Protein AF-A0A844MBC6-F1 (afdb_monomer_lite)

pLDDT: mean 77.0, std 15.97, range [35.25, 92.38]

Structure (mmCIF, N/CA/C/O backbone):
data_AF-A0A844MBC6-F1
#
_entry.id   AF-A0A844MBC6-F1
#
loop_
_atom_site.group_PDB
_atom_site.id
_atom_site.type_symbol
_atom_site.label_atom_id
_atom_site.label_alt_id
_atom_site.label_comp_id
_atom_site.label_asym_id
_atom_site.label_entity_id
_atom_site.label_seq_id
_atom_site.pdbx_PDB_ins_code
_atom_site.Cartn_x
_atom_site.Cartn_y
_atom_site.Cartn_z
_atom_site.occupancy
_atom_site.B_iso_or_equiv
_atom_site.auth_seq_id
_atom_site.auth_comp_id
_atom_site.auth_asym_id
_atom_site.auth_atom_id
_atom_site.pdbx_PDB_model_num
ATOM 1 N N . MET A 1 1 ? -7.757 -10.365 7.422 1.00 54.28 1 MET A N 1
ATOM 2 C CA . MET A 1 1 ? -8.613 -9.945 6.289 1.00 54.28 1 MET A CA 1
ATOM 3 C C . MET A 1 1 ? -7.716 -9.717 5.086 1.00 54.28 1 MET A C 1
ATOM 5 O O . MET A 1 1 ? -6.749 -8.978 5.242 1.00 54.28 1 MET A O 1
ATOM 9 N N . PRO A 1 2 ? -7.982 -10.359 3.939 1.00 80.38 2 PRO A N 1
ATOM 10 C CA . PRO A 1 2 ? -7.155 -10.200 2.748 1.00 80.38 2 PRO A CA 1
ATOM 11 C C . PRO A 1 2 ? -7.284 -8.778 2.192 1.00 80.38 2 PRO A C 1
ATOM 13 O O . PRO A 1 2 ? -8.387 -8.256 2.048 1.00 80.38 2 PRO A O 1
ATOM 16 N N . VAL A 1 3 ? -6.151 -8.147 1.885 1.00 84.44 3 VAL A N 1
ATOM 17 C CA . VAL A 1 3 ? -6.113 -6.850 1.199 1.00 84.44 3 VAL A CA 1
ATOM 18 C C . VAL A 1 3 ? -6.486 -7.067 -0.263 1.00 84.44 3 VAL A C 1
ATOM 20 O O . VAL A 1 3 ? -5.886 -7.900 -0.935 1.00 84.44 3 VAL A O 1
ATOM 23 N N . ASN A 1 4 ? -7.463 -6.311 -0.760 1.00 91.25 4 ASN A N 1
ATOM 24 C CA . ASN A 1 4 ? -7.888 -6.375 -2.160 1.00 91.25 4 ASN A CA 1
ATOM 25 C C . ASN A 1 4 ? -7.436 -5.155 -2.976 1.00 91.25 4 ASN A C 1
ATOM 27 O O . ASN A 1 4 ? -7.420 -5.213 -4.205 1.00 91.25 4 ASN A O 1
ATOM 31 N N . ILE A 1 5 ? -7.005 -4.073 -2.319 1.00 92.19 5 ILE A N 1
ATOM 32 C CA . ILE A 1 5 ? -6.359 -2.933 -2.974 1.00 92.19 5 ILE A CA 1
ATOM 33 C C . ILE A 1 5 ? -5.095 -2.565 -2.202 1.00 92.19 5 ILE A C 1
ATOM 35 O O . ILE A 1 5 ? -5.167 -2.155 -1.044 1.00 92.19 5 ILE A O 1
ATOM 39 N N . LEU A 1 6 ? -3.947 -2.661 -2.867 1.00 92.25 6 LEU A N 1
ATOM 40 C CA . LEU A 1 6 ? -2.661 -2.249 -2.322 1.00 92.25 6 LEU A CA 1
ATOM 41 C C . LEU A 1 6 ? -2.223 -0.945 -2.986 1.00 92.25 6 LEU A C 1
ATOM 43 O O . LEU A 1 6 ? -1.916 -0.920 -4.177 1.00 92.25 6 LEU A O 1
ATOM 47 N N . TYR A 1 7 ? -2.210 0.148 -2.232 1.00 92.38 7 TYR A N 1
ATOM 48 C CA . TYR A 1 7 ? -1.608 1.396 -2.683 1.00 92.38 7 TYR A CA 1
ATOM 49 C C . TYR A 1 7 ? -0.102 1.327 -2.509 1.00 92.38 7 TYR A C 1
ATOM 51 O O . TYR A 1 7 ? 0.371 0.951 -1.447 1.00 92.38 7 TYR A O 1
ATOM 59 N N . CYS A 1 8 ? 0.645 1.706 -3.533 1.00 88.69 8 CYS A N 1
ATOM 60 C CA . CYS A 1 8 ? 2.097 1.786 -3.464 1.00 88.69 8 CYS A CA 1
ATOM 61 C C . CYS A 1 8 ? 2.582 3.120 -4.021 1.00 88.69 8 CYS A C 1
ATOM 63 O O . CYS A 1 8 ? 1.830 3.873 -4.655 1.00 88.69 8 CYS A O 1
ATOM 65 N N . GLU A 1 9 ? 3.849 3.399 -3.780 1.00 82.69 9 GLU A N 1
ATOM 66 C CA . GLU A 1 9 ? 4.529 4.539 -4.368 1.00 82.69 9 GLU A CA 1
ATOM 67 C C . GLU A 1 9 ? 4.790 4.344 -5.864 1.00 82.69 9 GLU A C 1
ATOM 69 O O . GLU A 1 9 ? 4.553 3.279 -6.446 1.00 82.69 9 GLU A O 1
ATOM 74 N N . GLY A 1 10 ? 5.249 5.420 -6.497 1.00 82.00 10 GLY A N 1
ATOM 75 C CA . GLY A 1 10 ? 5.682 5.405 -7.883 1.00 82.00 10 GLY A CA 1
ATOM 76 C C . GLY A 1 10 ? 4.548 5.628 -8.879 1.00 82.00 10 GLY A C 1
ATOM 77 O O . GLY A 1 10 ? 3.492 6.192 -8.576 1.00 82.00 10 GLY A O 1
ATOM 78 N N . VAL A 1 11 ? 4.804 5.228 -10.121 1.00 84.81 11 VAL A N 1
ATOM 79 C CA . VAL A 1 11 ? 3.935 5.482 -11.275 1.00 84.81 11 VAL A CA 1
ATOM 80 C C . VAL A 1 11 ? 3.541 4.179 -11.955 1.00 84.81 11 VAL A C 1
ATOM 82 O O . VAL A 1 11 ? 4.215 3.158 -11.837 1.00 84.81 11 VAL A O 1
ATOM 85 N N . ALA A 1 12 ? 2.440 4.208 -12.705 1.00 83.62 12 ALA A N 1
ATOM 86 C CA . ALA A 1 12 ? 1.987 3.042 -13.451 1.00 83.62 12 ALA A CA 1
ATOM 87 C C . ALA A 1 12 ? 3.110 2.475 -14.333 1.00 83.62 12 ALA A C 1
ATOM 89 O O . ALA A 1 12 ? 3.751 3.208 -15.082 1.00 83.62 12 ALA A O 1
ATOM 90 N N . LYS A 1 13 ? 3.292 1.149 -14.269 1.00 82.00 13 LYS A N 1
ATOM 91 C CA . LYS A 1 13 ? 4.314 0.387 -15.006 1.00 82.00 13 LYS A CA 1
ATOM 92 C C . LYS A 1 13 ? 5.768 0.645 -14.579 1.00 82.00 13 LYS A C 1
ATOM 94 O O . LYS A 1 13 ? 6.656 0.148 -15.275 1.00 82.00 13 LYS A O 1
ATOM 99 N N . SER A 1 14 ? 6.028 1.343 -13.466 1.00 83.00 14 SER A N 1
ATOM 100 C CA . SER A 1 14 ? 7.385 1.368 -12.902 1.00 83.00 14 SER A CA 1
ATOM 101 C C . SER A 1 14 ? 7.858 -0.061 -12.581 1.00 83.00 14 SER A C 1
ATOM 103 O O . SER A 1 14 ? 7.017 -0.949 -12.373 1.00 83.00 14 SER A O 1
ATOM 105 N N . PRO A 1 15 ? 9.178 -0.323 -12.582 1.00 80.44 15 PRO A N 1
ATOM 106 C CA . PRO A 1 15 ? 9.729 -1.618 -12.182 1.00 80.44 15 PRO A CA 1
ATOM 107 C C . PRO A 1 15 ? 9.143 -2.113 -10.855 1.00 80.44 15 PRO A C 1
ATOM 109 O O . PRO A 1 15 ? 8.669 -3.243 -10.782 1.00 80.44 15 PRO A O 1
ATOM 112 N N . ASP A 1 16 ? 9.044 -1.222 -9.876 1.00 76.81 16 ASP A N 1
ATOM 113 C CA . ASP A 1 16 ? 8.498 -1.464 -8.539 1.00 76.81 16 ASP A CA 1
ATOM 114 C C . ASP A 1 16 ? 7.063 -1.972 -8.596 1.00 76.81 16 ASP A C 1
ATOM 116 O O . ASP A 1 16 ? 6.748 -3.056 -8.112 1.00 76.81 16 ASP A O 1
ATOM 120 N N . VAL A 1 17 ? 6.188 -1.233 -9.284 1.00 84.25 17 VAL A N 1
ATOM 121 C CA . VAL A 1 17 ? 4.777 -1.598 -9.433 1.00 84.25 17 VAL A CA 1
ATOM 122 C C . VAL A 1 17 ? 4.645 -2.939 -10.141 1.00 84.25 17 VAL A C 1
ATOM 124 O O . VAL A 1 17 ? 3.770 -3.730 -9.789 1.00 84.25 17 VAL A O 1
ATOM 127 N N . ARG A 1 18 ? 5.503 -3.222 -11.128 1.00 85.88 18 ARG A N 1
ATOM 128 C CA . ARG A 1 18 ? 5.505 -4.507 -11.841 1.00 85.88 18 ARG A CA 1
ATOM 129 C C . ARG A 1 18 ? 5.928 -5.655 -10.932 1.00 85.88 18 ARG A C 1
ATOM 131 O O . ARG A 1 18 ? 5.278 -6.695 -10.971 1.00 85.88 18 ARG A O 1
ATOM 138 N N . VAL A 1 19 ? 6.969 -5.465 -10.123 1.00 83.75 19 VAL A N 1
ATOM 139 C CA . VAL A 1 19 ? 7.432 -6.460 -9.148 1.00 83.75 19 VAL A CA 1
ATOM 140 C C . VAL A 1 19 ? 6.348 -6.708 -8.105 1.00 83.75 19 VAL A C 1
ATOM 142 O O . VAL A 1 19 ? 5.942 -7.853 -7.936 1.00 83.75 19 VAL A O 1
ATOM 145 N N . ILE A 1 20 ? 5.800 -5.655 -7.488 1.00 85.12 20 ILE A N 1
ATOM 146 C CA . ILE A 1 20 ? 4.720 -5.765 -6.494 1.00 85.12 20 ILE A CA 1
ATOM 147 C C . ILE A 1 20 ? 3.516 -6.489 -7.106 1.00 85.12 20 ILE A C 1
ATOM 149 O O . ILE A 1 20 ? 2.998 -7.435 -6.521 1.00 85.12 20 ILE A O 1
ATOM 153 N N . SER A 1 21 ? 3.101 -6.108 -8.317 1.00 86.94 21 SER A N 1
ATOM 154 C CA . SER A 1 21 ? 1.965 -6.740 -9.006 1.00 86.94 21 SER A CA 1
ATOM 155 C C . SER A 1 21 ? 2.191 -8.220 -9.316 1.00 86.94 21 SER A C 1
ATOM 157 O O . SER A 1 21 ? 1.222 -8.963 -9.417 1.00 86.94 21 SER A O 1
ATOM 159 N N . ALA A 1 22 ? 3.444 -8.649 -9.483 1.00 85.69 22 ALA A N 1
ATOM 160 C CA . ALA A 1 22 ? 3.786 -10.044 -9.742 1.00 85.69 22 ALA A CA 1
ATOM 161 C C . ALA A 1 22 ? 3.830 -10.905 -8.468 1.00 85.69 22 ALA A C 1
ATOM 163 O O . ALA A 1 22 ? 3.687 -12.121 -8.567 1.00 85.69 22 ALA A O 1
ATOM 164 N N . ILE A 1 23 ? 4.040 -10.296 -7.295 1.00 82.94 23 ILE A N 1
ATOM 165 C CA . ILE A 1 23 ? 4.171 -11.015 -6.015 1.00 82.94 23 ILE A CA 1
ATOM 166 C C . ILE A 1 23 ? 2.899 -10.989 -5.167 1.00 82.94 23 ILE A C 1
ATOM 168 O O . ILE A 1 23 ? 2.741 -11.839 -4.291 1.00 82.94 23 ILE A O 1
ATOM 172 N N . VAL A 1 24 ? 2.002 -10.020 -5.376 1.00 84.94 24 VAL A N 1
ATOM 173 C CA . VAL A 1 24 ? 0.738 -9.986 -4.633 1.00 84.94 24 VAL A CA 1
ATOM 174 C C . VAL A 1 24 ? -0.167 -11.148 -5.054 1.00 84.94 24 VAL A C 1
ATOM 176 O O . VAL A 1 24 ? -0.189 -11.530 -6.227 1.00 84.94 24 VAL A O 1
ATOM 179 N N . PRO A 1 25 ? -0.941 -11.719 -4.117 1.00 83.50 25 PRO A N 1
ATOM 180 C CA . PRO A 1 25 ? -1.825 -12.830 -4.429 1.00 83.50 25 PRO A CA 1
ATOM 181 C C . PRO A 1 25 ? -2.923 -12.421 -5.429 1.00 83.50 25 PRO A C 1
ATOM 183 O O . PRO A 1 25 ? -3.345 -11.256 -5.455 1.00 83.50 25 PRO A O 1
ATOM 186 N N . PRO A 1 26 ? -3.449 -13.379 -6.218 1.00 83.06 26 PRO A N 1
ATOM 187 C CA . PRO A 1 26 ? -4.596 -13.143 -7.086 1.00 83.06 26 PRO A CA 1
ATOM 188 C C . PRO A 1 26 ? -5.773 -12.530 -6.314 1.00 83.06 26 PRO A C 1
ATOM 190 O O . PRO A 1 26 ? -6.124 -12.989 -5.231 1.00 83.06 26 PRO A O 1
ATOM 193 N N . GLY A 1 27 ? -6.387 -11.485 -6.876 1.00 84.56 27 GLY A N 1
ATOM 194 C CA . GLY A 1 27 ? -7.478 -10.742 -6.230 1.00 84.56 27 GLY A CA 1
ATOM 195 C C . GLY A 1 27 ? -7.039 -9.486 -5.466 1.00 84.56 27 GLY A C 1
ATOM 196 O O . GLY A 1 27 ? -7.897 -8.689 -5.090 1.00 84.56 27 GLY A O 1
ATOM 197 N N . CYS A 1 28 ? -5.732 -9.257 -5.300 1.00 89.50 28 CYS A N 1
ATOM 198 C CA . CYS A 1 28 ? -5.192 -7.980 -4.839 1.00 89.50 28 CYS A CA 1
ATOM 199 C C . CYS A 1 28 ? -4.806 -7.090 -6.029 1.00 89.50 28 CYS A C 1
ATOM 201 O O . CYS A 1 28 ? -4.017 -7.478 -6.889 1.00 89.50 28 CYS A O 1
ATOM 203 N N . VAL A 1 29 ? -5.361 -5.878 -6.085 1.00 91.75 29 VAL A N 1
ATOM 204 C CA . VAL A 1 29 ? -5.057 -4.894 -7.129 1.00 91.75 29 VAL A CA 1
ATOM 205 C C . VAL A 1 29 ? -4.044 -3.884 -6.607 1.00 91.75 29 VAL A C 1
ATOM 207 O O . VAL A 1 29 ? -4.349 -3.096 -5.711 1.00 91.75 29 VAL A O 1
ATOM 210 N N . VAL A 1 30 ? -2.864 -3.849 -7.223 1.00 90.31 30 VAL A N 1
ATOM 211 C CA . VAL A 1 30 ? -1.845 -2.829 -6.943 1.00 90.31 30 VAL A CA 1
ATOM 212 C C . VAL A 1 30 ? -2.212 -1.529 -7.648 1.00 90.31 30 VAL A C 1
ATOM 214 O O . VAL A 1 30 ? -2.515 -1.518 -8.844 1.00 90.31 30 VAL A O 1
ATOM 217 N N . ARG A 1 31 ? -2.194 -0.414 -6.916 1.00 92.25 31 ARG A N 1
ATOM 218 C CA . ARG A 1 31 ? -2.446 0.920 -7.462 1.00 92.25 31 ARG A CA 1
ATOM 219 C C . ARG A 1 31 ? -1.346 1.887 -7.033 1.00 92.25 31 ARG A C 1
ATOM 221 O O . ARG A 1 31 ? -1.310 2.265 -5.864 1.00 92.25 31 ARG A O 1
ATOM 228 N N . PRO A 1 32 ? -0.491 2.335 -7.962 1.00 89.56 32 PRO A N 1
ATOM 229 C CA . PRO A 1 32 ? 0.447 3.398 -7.659 1.00 89.56 32 PRO A CA 1
ATOM 230 C C . PRO A 1 32 ? -0.317 4.693 -7.417 1.00 89.56 32 PRO A C 1
ATOM 232 O O . PRO A 1 32 ? -1.202 5.055 -8.199 1.00 89.56 32 PRO A O 1
ATOM 235 N N . ILE A 1 33 ? 0.024 5.392 -6.341 1.00 87.50 33 ILE A N 1
ATOM 236 C CA . ILE A 1 33 ? -0.604 6.668 -6.000 1.00 87.50 33 ILE A CA 1
ATOM 237 C C . ILE A 1 33 ? 0.362 7.854 -6.054 1.00 87.50 33 ILE A C 1
ATOM 239 O O . ILE A 1 33 ? -0.007 8.947 -5.625 1.00 87.50 33 ILE A O 1
ATOM 243 N N . GLY A 1 34 ? 1.538 7.685 -6.661 1.00 81.50 34 GLY A N 1
ATOM 244 C CA . GLY A 1 34 ? 2.491 8.763 -6.896 1.00 81.50 34 GLY A CA 1
ATOM 245 C C . GLY A 1 34 ? 3.436 8.976 -5.719 1.00 81.50 34 GLY A C 1
ATOM 246 O O . GLY A 1 34 ? 4.044 8.030 -5.227 1.00 81.50 34 GLY A O 1
ATOM 247 N N . SER A 1 35 ? 3.600 10.237 -5.317 1.00 77.50 35 SER A N 1
ATOM 248 C CA . SER A 1 35 ? 4.565 10.634 -4.292 1.00 77.50 35 SER A CA 1
ATOM 249 C C . SER A 1 35 ? 4.072 10.362 -2.867 1.00 77.50 35 SER A C 1
ATOM 251 O O . SER A 1 35 ? 2.878 10.215 -2.601 1.00 77.50 35 SER A O 1
ATOM 253 N N . LYS A 1 36 ? 5.015 10.390 -1.922 1.00 74.50 36 LYS A N 1
ATOM 254 C CA . LYS A 1 36 ? 4.776 10.240 -0.475 1.00 74.50 36 LYS A CA 1
ATOM 255 C C . LYS A 1 36 ? 3.895 11.328 0.119 1.00 74.50 36 LYS A C 1
ATOM 257 O O . LYS A 1 36 ? 3.280 11.128 1.168 1.00 74.50 36 LYS A O 1
ATOM 262 N N . GLN A 1 37 ? 3.847 12.496 -0.522 1.00 80.12 37 GLN A N 1
ATOM 263 C CA . GLN A 1 37 ? 3.059 13.620 -0.037 1.00 80.12 37 GLN A CA 1
ATOM 264 C C . GLN A 1 37 ? 1.570 13.273 -0.106 1.00 80.12 37 GLN A C 1
ATOM 266 O O . GLN A 1 37 ? 1.010 13.023 -1.172 1.00 80.12 37 GLN A O 1
ATOM 271 N N . GLY A 1 38 ? 0.918 13.257 1.055 1.00 83.44 38 GLY A N 1
ATOM 272 C CA . GLY A 1 38 ? -0.496 12.914 1.146 1.00 83.44 38 GLY A CA 1
ATOM 273 C C . GLY A 1 38 ? -0.796 11.413 1.047 1.00 83.44 38 GLY A C 1
ATOM 274 O O . GLY A 1 38 ? -1.961 11.054 0.885 1.00 83.44 38 GLY A O 1
ATOM 275 N N . PHE A 1 39 ? 0.210 10.526 1.110 1.00 88.44 39 PHE A N 1
ATOM 276 C CA . PHE A 1 39 ? 0.002 9.079 0.956 1.00 88.44 39 PHE A CA 1
ATOM 277 C C . PHE A 1 39 ? -0.989 8.550 2.007 1.00 88.44 39 PHE A C 1
ATOM 279 O O . PHE A 1 39 ? -2.001 7.939 1.660 1.00 88.44 39 PHE A O 1
ATOM 286 N N . ALA A 1 40 ? -0.773 8.877 3.283 1.00 89.25 40 ALA A N 1
ATOM 287 C CA . ALA A 1 40 ? -1.676 8.480 4.361 1.00 89.25 40 ALA A CA 1
ATOM 288 C C . ALA A 1 40 ? -3.129 8.916 4.100 1.00 89.25 40 ALA A C 1
ATOM 290 O O . ALA A 1 40 ? -4.051 8.108 4.188 1.00 89.25 40 ALA A O 1
ATOM 291 N N . GLN A 1 41 ? -3.323 10.169 3.690 1.00 89.94 41 GLN A N 1
ATOM 292 C CA . GLN A 1 41 ? -4.633 10.752 3.405 1.00 89.94 41 GLN A CA 1
ATOM 293 C C . GLN A 1 41 ? -5.315 10.069 2.217 1.00 89.94 41 GLN A C 1
ATOM 295 O O . GLN A 1 41 ? -6.523 9.852 2.239 1.00 89.94 41 GLN A O 1
ATOM 300 N N . ARG A 1 42 ? -4.554 9.676 1.189 1.00 90.25 42 ARG A N 1
ATOM 301 C CA . ARG A 1 42 ? -5.091 8.922 0.047 1.00 90.25 42 ARG A CA 1
ATOM 302 C C . ARG A 1 42 ? -5.544 7.522 0.451 1.00 90.25 42 ARG A C 1
ATOM 304 O O . ARG A 1 42 ? -6.574 7.069 -0.044 1.00 90.25 42 ARG A O 1
ATOM 311 N N . ILE A 1 43 ? -4.813 6.847 1.342 1.00 90.50 43 ILE A N 1
ATOM 312 C CA . ILE A 1 43 ? -5.224 5.540 1.883 1.00 90.50 43 ILE A CA 1
ATOM 313 C C . ILE A 1 43 ? -6.513 5.691 2.688 1.00 90.50 43 ILE A C 1
ATOM 315 O O . ILE A 1 43 ? -7.460 4.952 2.431 1.00 90.50 43 ILE A O 1
ATOM 319 N N . LEU A 1 44 ? -6.565 6.657 3.611 1.00 90.50 44 LEU A N 1
ATOM 320 C CA . LEU A 1 44 ? -7.755 6.933 4.420 1.00 90.50 44 LEU A CA 1
ATOM 321 C C . LEU A 1 44 ? -8.970 7.247 3.546 1.00 90.50 44 LEU A C 1
ATOM 323 O O . LEU A 1 44 ? -9.957 6.523 3.600 1.00 90.50 44 LEU A O 1
ATOM 327 N N . GLY A 1 45 ? -8.856 8.218 2.635 1.00 89.50 45 GLY A N 1
ATOM 328 C CA . GLY A 1 45 ? -9.950 8.551 1.721 1.00 89.50 45 GLY A CA 1
ATOM 329 C C . GLY A 1 45 ? -10.350 7.377 0.821 1.00 89.50 45 GLY A C 1
ATOM 330 O O . GLY A 1 45 ? -11.518 7.210 0.480 1.00 89.50 45 GLY A O 1
ATOM 331 N N . GLY A 1 46 ? -9.400 6.506 0.466 1.00 89.50 46 GLY A N 1
ATOM 332 C CA . GLY A 1 46 ? -9.696 5.252 -0.216 1.00 89.50 46 GLY A CA 1
ATOM 333 C C . GLY A 1 46 ? -10.579 4.323 0.618 1.00 89.50 46 GLY A C 1
ATOM 334 O O . GLY A 1 46 ? -11.533 3.765 0.076 1.00 89.50 46 GLY A O 1
ATOM 335 N N . LYS A 1 47 ? -10.257 4.152 1.906 1.00 89.69 47 LYS A N 1
ATOM 336 C CA . LYS A 1 47 ? -11.025 3.323 2.847 1.00 89.69 47 LYS A CA 1
ATOM 337 C C . LYS A 1 47 ? -12.437 3.871 3.046 1.00 89.69 47 LYS A C 1
ATOM 339 O O . LYS A 1 47 ? -13.383 3.091 3.000 1.00 89.69 47 LYS A O 1
ATOM 344 N N . ASP A 1 48 ? -12.571 5.189 3.165 1.00 87.69 48 ASP A N 1
ATOM 345 C CA . ASP A 1 48 ? -13.862 5.855 3.373 1.00 87.69 48 ASP A CA 1
ATOM 346 C C . ASP A 1 48 ? -14.790 5.714 2.161 1.00 87.69 48 ASP A C 1
ATOM 348 O O . ASP A 1 48 ? -15.984 5.457 2.300 1.00 87.69 48 ASP A O 1
ATOM 352 N N . VAL A 1 49 ? -14.245 5.845 0.947 1.00 89.12 49 VAL A N 1
ATOM 353 C CA . VAL A 1 49 ? -15.037 5.775 -0.293 1.00 89.12 49 VAL A CA 1
ATOM 354 C C . VAL A 1 49 ? -15.354 4.332 -0.692 1.00 89.12 49 VAL A C 1
ATOM 356 O O . VAL A 1 49 ? -16.382 4.066 -1.314 1.00 89.12 49 VAL A O 1
ATOM 359 N N . ARG A 1 50 ? -14.471 3.379 -0.378 1.00 87.12 50 ARG A N 1
ATOM 360 C CA . ARG A 1 50 ? -14.574 1.982 -0.826 1.00 87.12 50 ARG A CA 1
ATOM 361 C C . ARG A 1 50 ? -14.839 1.055 0.352 1.00 87.12 50 ARG A C 1
ATOM 363 O O . ARG A 1 50 ? -14.058 0.150 0.622 1.00 87.12 50 ARG A O 1
ATOM 370 N N . THR A 1 51 ? -15.978 1.243 1.007 1.00 79.62 51 THR A N 1
ATOM 371 C CA . THR A 1 51 ? -16.382 0.495 2.212 1.00 79.62 51 THR A CA 1
ATOM 372 C C . THR A 1 51 ? -16.487 -1.028 2.024 1.00 79.62 51 THR A C 1
ATOM 374 O O . THR A 1 51 ? -16.423 -1.768 2.999 1.00 79.62 51 THR A O 1
ATOM 377 N N . GLY A 1 52 ? -16.589 -1.525 0.783 1.00 82.94 52 GLY A N 1
ATOM 378 C CA . GLY A 1 52 ? -16.520 -2.959 0.449 1.00 82.94 52 GLY A CA 1
ATOM 379 C C . GLY A 1 52 ? -15.114 -3.482 0.116 1.00 82.94 52 GLY A C 1
ATOM 380 O O . GLY A 1 52 ? -14.966 -4.624 -0.313 1.00 82.94 52 GLY A O 1
ATOM 381 N N . SER A 1 53 ? -14.077 -2.651 0.234 1.00 86.31 53 SER A N 1
ATOM 382 C CA . SER A 1 53 ? -12.685 -2.992 -0.071 1.00 86.31 53 SER A CA 1
ATOM 383 C C . SER A 1 53 ? -11.819 -2.955 1.187 1.00 86.31 53 SER A C 1
ATOM 385 O O . SER A 1 53 ? -11.969 -2.100 2.052 1.00 86.31 53 SER A O 1
ATOM 387 N N . THR A 1 54 ? -10.858 -3.868 1.275 1.00 90.00 54 THR A N 1
ATOM 388 C CA . THR A 1 54 ? -9.793 -3.846 2.274 1.00 90.00 54 THR A CA 1
ATOM 389 C C . THR A 1 54 ? -8.564 -3.220 1.631 1.00 90.00 54 THR A C 1
ATOM 391 O O . THR A 1 54 ? -7.901 -3.840 0.798 1.00 90.00 54 THR A O 1
ATOM 394 N N . ILE A 1 55 ? -8.285 -1.971 2.007 1.00 91.88 55 ILE A N 1
ATOM 395 C CA . ILE A 1 55 ? -7.194 -1.175 1.438 1.00 91.88 55 ILE A CA 1
ATOM 396 C C . ILE A 1 55 ? -6.015 -1.125 2.403 1.00 91.88 55 ILE A C 1
ATOM 398 O O . ILE A 1 55 ? -6.198 -0.862 3.595 1.00 91.88 55 ILE A O 1
ATOM 402 N N . ALA A 1 56 ? -4.810 -1.312 1.875 1.00 92.00 56 ALA A N 1
ATOM 403 C CA . ALA A 1 56 ? -3.563 -1.067 2.587 1.00 92.00 56 ALA A CA 1
ATOM 404 C C . ALA A 1 56 ? -2.582 -0.277 1.714 1.00 92.0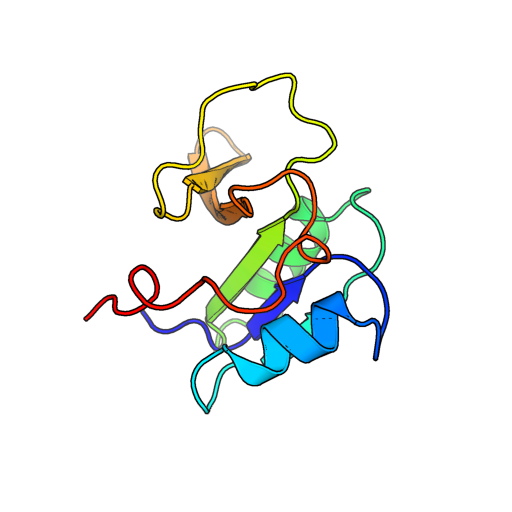0 56 ALA A C 1
ATOM 406 O O . ALA A 1 56 ? -2.687 -0.283 0.489 1.00 92.00 56 ALA A O 1
ATOM 407 N N . GLY A 1 57 ? -1.635 0.403 2.349 1.00 90.56 57 GLY A N 1
ATOM 408 C CA . GLY A 1 57 ? -0.487 1.039 1.719 1.00 90.56 57 GLY A CA 1
ATOM 409 C C . GLY A 1 57 ? 0.785 0.214 1.881 1.00 90.56 57 GLY A C 1
ATOM 410 O O . GLY A 1 57 ? 0.992 -0.409 2.920 1.00 90.56 57 GLY A O 1
ATOM 411 N N . LEU A 1 58 ? 1.643 0.256 0.872 1.00 88.44 58 LEU A N 1
ATOM 412 C CA . LEU A 1 58 ? 3.027 -0.178 0.917 1.00 88.44 58 LEU A CA 1
ATOM 413 C C . LEU A 1 58 ? 3.907 1.045 0.679 1.00 88.44 58 LEU A C 1
ATOM 415 O O . LEU A 1 58 ? 3.822 1.662 -0.384 1.00 88.44 58 LEU A O 1
ATOM 419 N N . ARG A 1 59 ? 4.686 1.417 1.692 1.00 83.69 59 ARG A N 1
ATOM 420 C CA . ARG A 1 59 ? 5.501 2.633 1.690 1.00 83.69 59 ARG A CA 1
ATOM 421 C C . ARG A 1 59 ? 6.980 2.288 1.755 1.00 83.69 59 ARG A C 1
ATOM 423 O O . ARG A 1 59 ? 7.354 1.449 2.569 1.00 83.69 59 ARG A O 1
ATOM 430 N N . ASP A 1 60 ? 7.805 2.954 0.962 1.00 77.12 60 ASP A N 1
ATOM 431 C CA . ASP A 1 60 ? 9.250 2.736 0.995 1.00 77.12 60 ASP A CA 1
ATOM 432 C C . ASP A 1 60 ? 9.880 3.388 2.239 1.00 77.12 60 ASP A C 1
ATOM 434 O O . ASP A 1 60 ? 9.298 4.283 2.867 1.00 77.12 60 ASP A O 1
ATOM 438 N N . ARG A 1 61 ? 11.056 2.892 2.641 1.00 75.19 61 ARG A N 1
ATOM 439 C CA . ARG A 1 61 ? 11.794 3.350 3.837 1.00 75.19 61 ARG A CA 1
ATOM 440 C C . ARG A 1 61 ? 12.947 4.302 3.527 1.00 75.19 61 ARG A C 1
ATOM 442 O O . ARG A 1 61 ? 13.678 4.676 4.430 1.00 75.19 61 ARG A O 1
ATOM 449 N N . ASP A 1 62 ? 13.118 4.727 2.283 1.00 67.00 62 ASP A N 1
ATOM 450 C CA . ASP A 1 62 ? 14.193 5.635 1.846 1.00 67.00 62 ASP A CA 1
ATOM 451 C C . ASP A 1 62 ? 14.286 6.990 2.597 1.00 67.00 62 ASP A C 1
ATOM 453 O O . ASP A 1 62 ? 15.289 7.686 2.458 1.00 67.00 62 ASP A O 1
ATOM 457 N N . PHE A 1 63 ? 13.284 7.354 3.410 1.00 52.09 63 PHE A N 1
ATOM 458 C CA . PHE A 1 63 ? 13.283 8.536 4.285 1.00 52.09 63 PHE A CA 1
ATOM 459 C C . PHE A 1 63 ? 13.293 8.239 5.788 1.00 52.09 63 PHE A C 1
ATOM 461 O O . PHE A 1 63 ? 13.110 9.177 6.567 1.00 52.09 63 PHE A O 1
ATOM 468 N N . ASP A 1 64 ? 13.444 6.988 6.226 1.00 59.88 64 ASP A N 1
ATOM 469 C CA . ASP A 1 64 ? 13.641 6.744 7.652 1.00 59.88 64 ASP A CA 1
ATOM 470 C C . ASP A 1 64 ? 15.121 6.734 8.048 1.00 59.88 64 ASP A C 1
ATOM 472 O O . ASP A 1 64 ? 15.983 6.204 7.353 1.00 59.88 64 ASP A O 1
ATOM 476 N N . ASP A 1 65 ? 15.411 7.347 9.198 1.00 57.84 65 ASP A N 1
ATOM 477 C CA . ASP A 1 65 ? 16.733 7.331 9.840 1.00 57.84 65 ASP A CA 1
ATOM 478 C C . ASP A 1 65 ? 17.019 5.971 10.511 1.00 57.84 65 ASP A C 1
ATOM 480 O O . ASP A 1 65 ? 17.858 5.855 11.406 1.00 57.84 65 ASP A O 1
ATOM 484 N N . ASP A 1 66 ? 16.267 4.932 10.144 1.00 66.06 66 ASP A N 1
ATOM 485 C CA . ASP A 1 66 ? 16.295 3.644 10.811 1.00 66.06 66 ASP A CA 1
ATOM 486 C C . ASP A 1 66 ? 17.151 2.645 10.017 1.00 66.06 66 ASP A C 1
ATOM 488 O O . ASP A 1 66 ? 16.692 1.911 9.138 1.00 66.06 66 ASP A O 1
ATOM 492 N N . ASP A 1 67 ? 18.427 2.583 10.396 1.00 66.25 67 ASP A N 1
ATOM 493 C CA . ASP A 1 67 ? 19.442 1.681 9.839 1.00 66.25 67 ASP A CA 1
ATOM 494 C C . ASP A 1 67 ? 19.352 0.231 10.358 1.00 66.25 67 ASP A C 1
ATOM 496 O O . ASP A 1 67 ? 20.286 -0.566 10.208 1.00 66.25 67 ASP A O 1
ATOM 500 N N . SER A 1 68 ? 18.236 -0.156 10.978 1.00 70.44 68 SER A N 1
ATOM 501 C CA . SER A 1 68 ? 18.032 -1.547 11.376 1.00 70.44 68 SER A CA 1
ATOM 502 C C . SER A 1 68 ? 18.085 -2.496 10.175 1.00 70.44 68 SER A C 1
ATOM 504 O O . SER A 1 68 ? 17.553 -2.242 9.090 1.00 70.44 68 SER A O 1
ATOM 506 N N . SER A 1 69 ? 18.741 -3.636 10.392 1.00 69.12 69 SER A N 1
ATOM 507 C CA . SER A 1 69 ? 18.878 -4.672 9.372 1.00 69.12 69 SER A CA 1
ATOM 508 C C . SER A 1 69 ? 17.506 -5.234 8.971 1.00 69.12 69 SER A C 1
ATOM 510 O O . SER A 1 69 ? 16.640 -5.386 9.839 1.00 69.12 69 SER A O 1
ATOM 512 N N . PRO A 1 70 ? 17.301 -5.591 7.689 1.00 69.06 70 PRO A N 1
ATOM 513 C CA . PRO A 1 70 ? 16.082 -6.263 7.256 1.00 69.06 70 PRO A CA 1
ATOM 514 C C . PRO A 1 70 ? 15.887 -7.565 8.042 1.00 69.06 70 PRO A C 1
ATOM 516 O O . PRO A 1 70 ? 16.764 -8.427 8.054 1.00 69.06 70 PRO A O 1
ATOM 519 N N . SER A 1 71 ? 14.745 -7.701 8.703 1.00 71.31 71 SER A N 1
ATOM 520 C CA . SER A 1 71 ? 14.325 -8.862 9.486 1.00 71.31 71 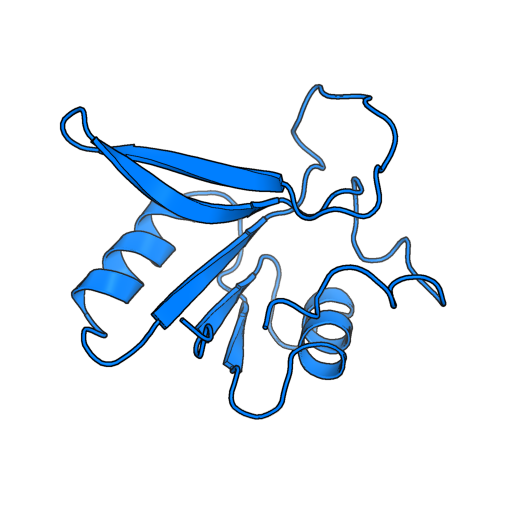SER A CA 1
ATOM 521 C C . SER A 1 71 ? 13.480 -9.863 8.687 1.00 71.31 71 SER A C 1
ATOM 523 O O . SER A 1 71 ? 13.076 -10.881 9.239 1.00 71.31 71 SER A O 1
ATOM 525 N N . ALA A 1 72 ? 13.226 -9.602 7.400 1.00 68.00 72 ALA A N 1
ATOM 526 C CA . ALA A 1 72 ? 12.328 -10.339 6.508 1.00 68.00 72 ALA A CA 1
ATOM 527 C C . ALA A 1 72 ? 10.846 -10.327 6.935 1.00 68.00 72 ALA A C 1
ATOM 529 O O . ALA A 1 72 ? 10.067 -11.168 6.481 1.00 68.00 72 ALA A O 1
ATOM 530 N N . HIS A 1 73 ? 10.448 -9.362 7.769 1.00 69.06 73 HIS A N 1
ATOM 531 C CA . HIS A 1 73 ? 9.071 -9.195 8.231 1.00 69.06 73 HIS A CA 1
ATOM 532 C C . HIS A 1 73 ? 8.536 -7.809 7.848 1.00 69.06 73 HIS A C 1
ATOM 534 O O . HIS A 1 73 ? 9.246 -6.809 7.979 1.00 69.06 73 HIS A O 1
ATOM 540 N N . PRO A 1 74 ? 7.277 -7.709 7.385 1.00 72.56 74 PRO A N 1
ATOM 541 C CA . PRO A 1 74 ? 6.690 -6.420 7.058 1.00 72.56 74 PRO A CA 1
ATOM 542 C C . PRO A 1 74 ? 6.477 -5.603 8.336 1.00 72.56 74 PRO A C 1
ATOM 544 O O . PRO A 1 74 ? 5.932 -6.091 9.328 1.00 72.56 74 PRO A O 1
ATOM 547 N N . ARG A 1 75 ? 6.888 -4.334 8.318 1.00 82.25 75 ARG A N 1
ATOM 548 C CA . ARG A 1 75 ? 6.702 -3.433 9.460 1.00 82.25 75 ARG A CA 1
ATOM 549 C C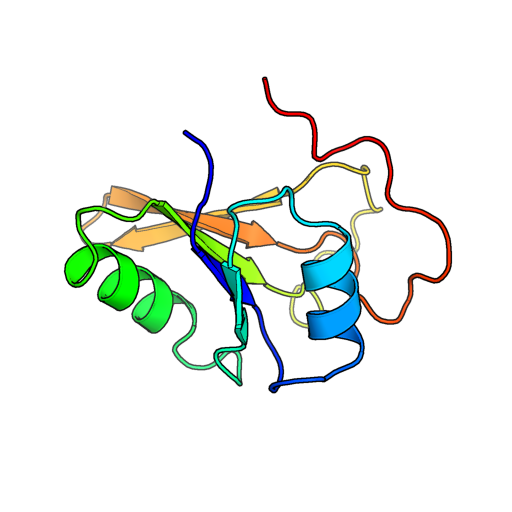 . ARG A 1 75 ? 5.367 -2.741 9.352 1.00 82.25 75 ARG A C 1
ATOM 551 O O . ARG A 1 75 ? 5.092 -2.109 8.338 1.00 82.25 75 ARG A O 1
ATOM 558 N N . ASN A 1 76 ? 4.554 -2.829 10.394 1.00 86.44 76 ASN A N 1
ATOM 559 C CA . ASN A 1 76 ? 3.250 -2.186 10.384 1.00 86.44 76 ASN A CA 1
ATOM 560 C C . ASN A 1 76 ? 3.389 -0.659 10.345 1.00 86.44 76 ASN A C 1
ATOM 562 O O . ASN A 1 76 ? 4.177 -0.061 11.078 1.00 86.44 76 ASN A O 1
ATOM 566 N N . TRP A 1 77 ? 2.573 -0.034 9.506 1.00 88.25 77 TRP A N 1
ATOM 567 C CA . TRP A 1 77 ? 2.451 1.407 9.390 1.00 88.25 77 TRP A CA 1
ATOM 568 C C . TRP A 1 77 ? 1.117 1.867 9.973 1.00 88.25 77 TRP A C 1
ATOM 570 O O . TRP A 1 77 ? 0.048 1.465 9.505 1.00 88.25 77 TRP A O 1
ATOM 580 N N . TYR A 1 78 ? 1.194 2.746 10.971 1.00 89.94 78 TYR A N 1
ATOM 581 C CA . TYR A 1 78 ? 0.049 3.382 11.612 1.00 89.94 78 TYR A CA 1
ATOM 582 C C . TYR A 1 78 ? 0.138 4.903 11.512 1.00 89.94 78 TYR A C 1
ATOM 584 O O . TYR A 1 78 ? 1.229 5.472 11.433 1.00 89.94 78 TYR A O 1
ATOM 592 N N . ILE A 1 79 ? -1.018 5.552 11.582 1.00 89.00 79 ILE A N 1
ATOM 593 C CA . ILE A 1 79 ? -1.132 6.975 11.912 1.00 89.00 79 ILE A CA 1
ATOM 594 C C . ILE A 1 79 ? -2.021 7.142 13.135 1.00 89.00 79 ILE A C 1
ATOM 596 O O . ILE A 1 79 ? -2.838 6.272 13.432 1.00 89.00 79 ILE A O 1
ATOM 600 N N . THR A 1 80 ? -1.890 8.277 13.810 1.00 89.38 80 THR A N 1
ATOM 601 C CA . THR A 1 80 ? -2.832 8.684 14.850 1.00 89.38 80 THR A CA 1
ATOM 602 C C . THR A 1 80 ? -3.839 9.648 14.238 1.00 89.38 80 THR A C 1
ATOM 604 O O . THR A 1 80 ? -3.455 10.733 13.809 1.00 89.38 80 THR A O 1
ATOM 607 N N . ASP A 1 81 ? -5.110 9.259 14.213 1.00 82.38 81 ASP A N 1
ATOM 608 C CA . ASP A 1 81 ? -6.225 10.103 13.782 1.00 82.38 81 ASP A CA 1
ATOM 609 C C . ASP A 1 81 ? -7.257 10.191 14.912 1.00 82.38 81 ASP A C 1
ATOM 611 O O . ASP A 1 81 ? -7.665 9.173 15.472 1.00 82.38 81 ASP A O 1
ATOM 615 N N . GLY A 1 82 ? -7.598 11.409 15.339 1.00 82.56 82 GLY A N 1
ATOM 616 C CA . GLY A 1 82 ? -8.513 11.631 16.468 1.00 82.56 82 GLY A CA 1
ATOM 617 C C . GLY A 1 82 ? -8.116 10.929 17.781 1.00 82.56 82 GLY A C 1
ATOM 618 O O . GLY A 1 82 ? -8.986 10.567 18.566 1.00 82.56 82 GLY A O 1
ATOM 619 N N . GLY A 1 83 ? -6.820 10.681 18.011 1.00 87.62 83 GLY A N 1
ATOM 620 C CA . GLY A 1 83 ? -6.318 9.943 19.181 1.00 87.62 83 GLY A CA 1
ATOM 621 C C . GLY A 1 83 ? -6.358 8.413 19.055 1.00 87.62 83 GLY A C 1
ATOM 622 O O . GLY A 1 83 ? -5.935 7.719 19.976 1.00 87.62 83 GLY A O 1
ATOM 623 N N . THR A 1 84 ? -6.808 7.878 17.918 1.00 88.69 84 THR A N 1
ATOM 624 C CA . THR A 1 84 ? -6.848 6.437 17.635 1.00 88.69 84 THR A CA 1
ATOM 625 C C . THR A 1 84 ? -5.749 6.055 16.649 1.00 88.69 84 THR A C 1
ATOM 627 O O . THR A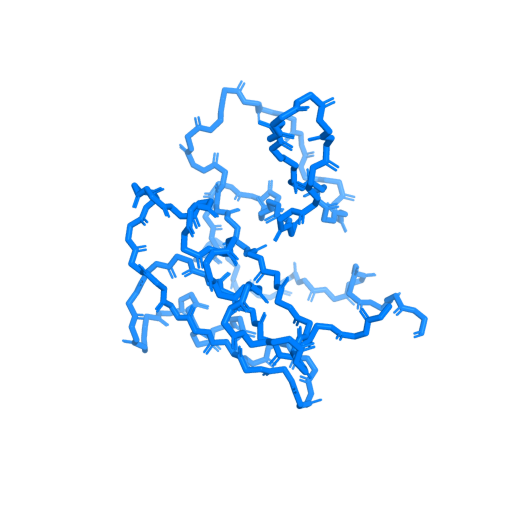 1 84 ? -5.527 6.752 15.658 1.00 88.69 84 THR A O 1
ATOM 630 N N . GLN A 1 85 ? -5.059 4.936 16.890 1.00 91.19 85 GLN A N 1
ATOM 631 C CA . GLN A 1 85 ? -4.129 4.385 15.905 1.00 91.19 85 GLN A CA 1
ATOM 632 C C . GLN A 1 85 ? -4.892 3.689 14.779 1.00 91.19 85 GLN A C 1
ATOM 634 O O . GLN A 1 85 ? -5.580 2.692 14.998 1.00 91.19 85 GLN A O 1
ATOM 639 N N . VAL A 1 86 ? -4.730 4.193 13.560 1.00 89.56 86 VAL A N 1
ATOM 640 C CA . VAL A 1 86 ? -5.329 3.624 12.354 1.00 89.56 86 VAL A CA 1
ATOM 641 C C . VAL A 1 86 ? -4.250 2.878 11.567 1.00 89.56 86 VAL A C 1
ATOM 643 O O . VAL A 1 86 ? -3.265 3.500 11.154 1.00 89.56 86 VAL A O 1
ATOM 646 N N . PRO A 1 87 ? -4.400 1.560 11.324 1.00 90.62 87 PRO A N 1
ATOM 647 C CA . PRO A 1 87 ? -3.478 0.822 10.470 1.00 90.62 87 PRO A CA 1
ATOM 648 C C . PRO A 1 87 ? -3.630 1.298 9.030 1.00 90.62 87 PRO A C 1
ATOM 650 O O . PRO A 1 87 ? -4.729 1.270 8.472 1.00 90.62 87 PRO A O 1
ATOM 653 N N . LEU A 1 88 ? -2.533 1.706 8.403 1.00 89.94 88 LEU A N 1
ATOM 654 C CA . LEU A 1 88 ? -2.511 2.094 6.996 1.00 89.94 88 LEU A CA 1
ATOM 655 C C . LEU A 1 88 ? -1.946 1.004 6.099 1.00 89.94 88 LEU A C 1
ATOM 657 O O . LEU A 1 88 ? -2.368 0.918 4.952 1.00 89.94 88 LEU A O 1
ATOM 661 N N . GLY A 1 89 ? -1.066 0.148 6.610 1.00 89.12 89 GLY A N 1
ATOM 662 C CA . GLY A 1 89 ? -0.473 -0.948 5.854 1.00 89.12 89 GLY A CA 1
ATOM 663 C C . GLY A 1 89 ? 0.918 -1.261 6.373 1.00 89.12 89 GLY A C 1
ATOM 664 O O . GLY A 1 89 ? 1.083 -1.420 7.582 1.00 89.12 89 GLY A O 1
ATOM 665 N N . TRP A 1 90 ? 1.902 -1.318 5.478 1.00 88.31 90 TRP A N 1
ATOM 666 C CA . TRP A 1 90 ? 3.263 -1.710 5.819 1.00 88.31 90 TRP A CA 1
ATOM 667 C C . TRP A 1 90 ? 4.319 -0.803 5.202 1.00 88.31 90 TRP A C 1
ATOM 669 O O . TRP A 1 90 ? 4.124 -0.220 4.134 1.00 88.31 90 TRP A O 1
ATOM 679 N N . TYR A 1 91 ? 5.461 -0.738 5.874 1.00 81.88 91 TYR A N 1
ATOM 680 C CA . TYR A 1 91 ? 6.695 -0.252 5.285 1.00 81.88 91 TYR A CA 1
ATOM 681 C C . TYR A 1 91 ? 7.425 -1.396 4.582 1.00 81.88 91 TYR A C 1
ATOM 683 O O . TYR A 1 91 ? 7.526 -2.505 5.120 1.00 81.88 91 TYR A O 1
ATOM 691 N N . TRP A 1 92 ? 7.960 -1.110 3.400 1.00 76.44 92 TRP A N 1
ATOM 692 C CA . TRP A 1 92 ? 8.909 -1.973 2.722 1.00 76.44 92 TRP A CA 1
ATOM 693 C C . TRP A 1 92 ? 10.205 -2.005 3.516 1.00 76.44 92 TRP A C 1
ATOM 695 O O . TRP A 1 92 ? 10.743 -0.970 3.871 1.00 76.44 92 TRP A O 1
ATOM 705 N N . GLU A 1 93 ? 10.716 -3.184 3.846 1.00 67.12 93 GLU A N 1
ATOM 706 C CA . GLU A 1 93 ? 11.755 -3.276 4.873 1.00 67.12 93 GLU A CA 1
ATOM 707 C C . GLU A 1 93 ? 13.127 -2.738 4.434 1.00 67.12 93 GLU A C 1
ATOM 709 O O . GLU A 1 93 ? 13.935 -2.345 5.279 1.00 67.12 93 GLU A O 1
ATOM 714 N N . ARG A 1 94 ? 13.383 -2.703 3.121 1.00 64.88 94 ARG A N 1
ATOM 715 C CA . ARG A 1 94 ? 14.615 -2.161 2.533 1.00 64.88 94 ARG A CA 1
ATOM 716 C C . ARG A 1 94 ? 14.388 -0.768 1.963 1.00 64.88 94 ARG A C 1
ATOM 718 O O . ARG A 1 94 ? 13.268 -0.414 1.624 1.00 64.88 94 ARG A O 1
ATOM 725 N N . LYS A 1 95 ? 15.482 -0.014 1.826 1.00 63.72 95 LYS A N 1
ATOM 726 C CA . LYS A 1 95 ? 15.460 1.380 1.361 1.00 63.72 95 LYS A CA 1
ATOM 727 C C . LYS A 1 95 ? 14.789 1.531 -0.014 1.00 63.72 95 LYS A C 1
ATOM 729 O O . LYS A 1 95 ? 14.005 2.447 -0.170 1.00 63.72 95 LYS A O 1
ATOM 734 N N . GLU A 1 96 ? 14.998 0.583 -0.934 1.00 59.25 96 GLU A N 1
ATOM 735 C CA . GLU A 1 96 ? 14.375 0.576 -2.270 1.00 59.25 96 GLU A CA 1
ATOM 736 C C . GLU A 1 96 ? 13.955 -0.841 -2.685 1.00 59.25 96 GLU A C 1
ATOM 738 O O . GLU A 1 96 ? 14.640 -1.825 -2.371 1.00 59.25 96 GLU A O 1
ATOM 743 N N . ILE A 1 97 ? 12.853 -0.960 -3.426 1.00 58.91 97 ILE A N 1
ATOM 744 C CA . ILE A 1 97 ? 12.365 -2.237 -3.969 1.00 58.91 97 ILE A CA 1
ATOM 745 C C . ILE A 1 97 ? 13.137 -2.696 -5.217 1.00 58.91 97 ILE A C 1
ATOM 747 O O . ILE A 1 97 ? 13.288 -3.901 -5.425 1.00 58.91 97 ILE A O 1
ATOM 751 N N . GLU A 1 98 ? 13.737 -1.769 -5.973 1.00 53.78 98 GLU A N 1
ATOM 752 C CA . GLU A 1 98 ? 14.646 -2.067 -7.0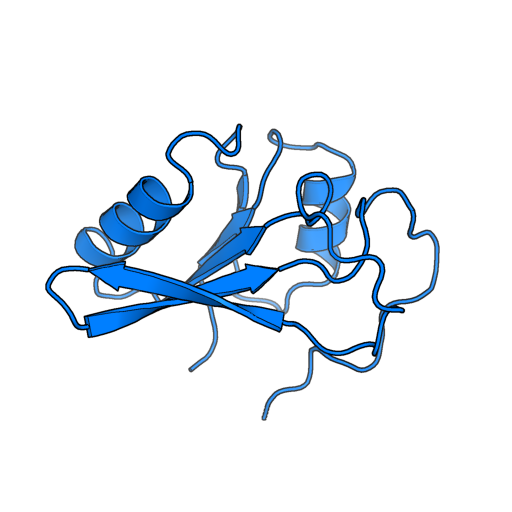95 1.00 53.78 98 GLU A CA 1
ATOM 753 C C . GLU A 1 98 ? 15.915 -2.829 -6.679 1.00 53.78 98 GLU A C 1
ATOM 755 O O . GLU A 1 98 ? 16.531 -3.512 -7.497 1.00 53.78 98 GLU A O 1
ATOM 760 N N . ASN A 1 99 ? 16.256 -2.827 -5.386 1.00 49.78 99 ASN A N 1
ATOM 761 C CA . ASN A 1 99 ? 17.360 -3.620 -4.841 1.00 49.78 99 ASN A CA 1
ATOM 762 C C . ASN A 1 99 ? 17.077 -5.135 -4.795 1.00 49.78 99 ASN A C 1
ATOM 764 O O . ASN A 1 99 ? 17.869 -5.896 -4.232 1.00 49.78 99 ASN A O 1
ATOM 768 N N . TYR A 1 100 ? 15.966 -5.595 -5.379 1.00 55.00 100 TYR A N 1
ATOM 769 C CA . TYR A 1 100 ? 15.596 -7.003 -5.438 1.00 55.00 100 TYR A CA 1
ATOM 770 C C . TYR A 1 100 ? 15.459 -7.532 -6.869 1.00 55.00 100 TYR A C 1
ATOM 772 O O . TYR A 1 100 ? 14.384 -7.550 -7.462 1.00 55.00 100 TYR A O 1
ATOM 780 N N . GLY A 1 101 ? 16.542 -8.142 -7.353 1.00 39.53 101 GLY A N 1
ATOM 781 C CA . GLY A 1 101 ? 16.459 -9.377 -8.127 1.00 39.53 101 GLY A CA 1
ATOM 782 C C . GLY A 1 101 ? 16.688 -10.568 -7.188 1.00 39.53 101 GLY A C 1
ATOM 783 O O . GLY A 1 101 ? 17.776 -10.695 -6.638 1.00 39.53 101 GLY A O 1
ATOM 784 N N . SER A 1 102 ? 15.689 -11.446 -7.024 1.00 38.44 102 SER A N 1
ATOM 785 C CA . SER A 1 102 ? 15.782 -12.835 -6.498 1.00 38.44 102 SER A CA 1
ATOM 786 C C . SER A 1 102 ? 15.495 -13.198 -5.023 1.00 38.44 102 SER A C 1
ATOM 788 O O . SER A 1 102 ? 15.566 -14.386 -4.723 1.00 38.44 102 SER A O 1
ATOM 790 N N . CYS A 1 103 ? 15.109 -12.310 -4.094 1.00 37.16 103 CYS A N 1
ATOM 791 C CA . CYS A 1 103 ? 15.026 -12.731 -2.67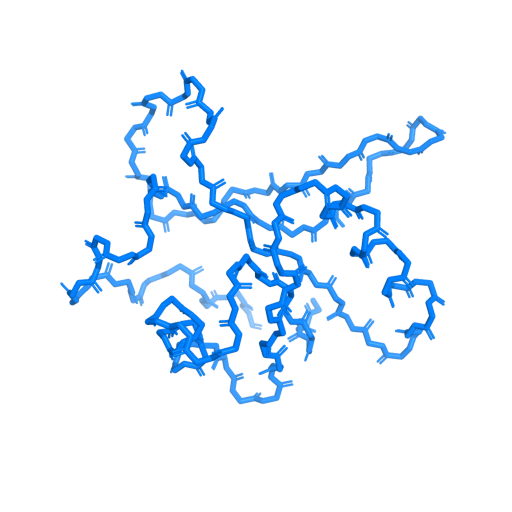5 1.00 37.16 103 CYS A CA 1
ATOM 792 C C . CYS A 1 103 ? 13.870 -12.134 -1.845 1.00 37.16 103 CYS A C 1
ATOM 794 O O . CYS A 1 103 ? 14.117 -11.344 -0.944 1.00 37.16 103 CYS A O 1
ATOM 796 N N . VAL A 1 104 ? 12.608 -12.514 -2.098 1.00 41.56 104 VAL A N 1
ATOM 797 C CA . VAL A 1 104 ? 11.489 -12.274 -1.152 1.00 41.56 104 VAL A CA 1
ATOM 798 C C . VAL A 1 104 ? 10.471 -13.418 -1.271 1.00 41.56 104 VAL A C 1
ATOM 800 O O . VAL A 1 104 ? 9.617 -13.387 -2.150 1.00 41.56 104 VAL A O 1
ATOM 803 N N . LEU A 1 105 ? 10.571 -14.459 -0.432 1.00 47.19 105 LEU A N 1
ATOM 804 C CA . LEU A 1 105 ? 9.678 -15.635 -0.510 1.00 47.19 105 LEU A CA 1
ATOM 805 C C . LEU A 1 105 ? 9.109 -16.158 0.822 1.00 47.19 105 LEU A C 1
ATOM 807 O O . LEU A 1 105 ? 8.423 -17.172 0.806 1.00 47.19 105 LEU A O 1
ATOM 811 N N . SER A 1 106 ? 9.307 -15.506 1.969 1.00 40.88 106 SER A N 1
ATOM 812 C CA . SER A 1 106 ? 8.910 -16.114 3.258 1.00 40.88 106 SER A CA 1
ATOM 813 C C . SER A 1 106 ? 7.925 -15.320 4.125 1.00 40.88 106 SER A C 1
ATOM 815 O O . SER A 1 106 ? 7.377 -15.898 5.056 1.00 40.88 106 SER A O 1
ATOM 817 N N . GLY A 1 107 ? 7.636 -14.047 3.829 1.00 41.38 107 GLY A N 1
ATOM 818 C CA . GLY A 1 107 ? 6.894 -13.174 4.760 1.00 41.38 107 GLY A CA 1
ATOM 819 C C . GLY A 1 107 ? 5.421 -12.874 4.445 1.00 41.38 107 GLY A C 1
ATOM 820 O O . GLY A 1 107 ? 4.744 -12.289 5.284 1.00 41.38 107 GLY A O 1
ATOM 821 N N . LEU A 1 108 ? 4.904 -13.227 3.260 1.00 45.28 108 LEU A N 1
ATOM 822 C CA . LEU A 1 108 ? 3.540 -12.842 2.832 1.00 45.28 108 LEU A CA 1
ATOM 823 C C . LEU A 1 108 ? 2.470 -13.932 3.024 1.00 45.28 108 LEU A C 1
ATOM 825 O O . LEU A 1 108 ? 1.301 -13.690 2.735 1.00 45.28 108 LEU A O 1
ATOM 829 N N . ASN A 1 109 ? 2.831 -15.097 3.567 1.00 36.56 109 ASN A N 1
ATOM 830 C CA . ASN A 1 109 ? 1.855 -16.101 3.994 1.00 36.56 109 ASN A CA 1
ATOM 831 C C . ASN A 1 109 ? 1.333 -15.761 5.397 1.00 36.56 109 ASN A C 1
ATOM 833 O O . ASN A 1 109 ? 1.787 -16.321 6.392 1.00 36.56 109 ASN A O 1
ATOM 837 N N . TYR A 1 110 ? 0.369 -14.844 5.475 1.00 40.41 110 TYR A N 1
ATOM 838 C CA . TYR A 1 110 ? -0.497 -14.713 6.646 1.00 40.41 110 TYR A CA 1
ATOM 839 C C . TYR A 1 110 ? -1.849 -15.374 6.353 1.00 40.41 110 TYR A C 1
ATOM 841 O O . TYR A 1 110 ? -2.690 -14.759 5.705 1.00 40.41 110 TYR A O 1
ATOM 849 N N . GLN A 1 111 ? -1.978 -16.602 6.879 1.00 35.25 111 GLN A N 1
ATOM 850 C CA . GLN A 1 111 ? -3.176 -17.437 7.108 1.00 35.25 111 GLN A CA 1
ATOM 851 C C . GLN A 1 111 ? -4.155 -17.663 5.950 1.00 35.25 111 GLN A C 1
ATOM 853 O O . GLN A 1 111 ? -4.914 -16.736 5.594 1.00 35.25 111 GLN A O 1
#

Secondary structure (DSSP, 8-state):
---SEEEESB-TT-HHHHHHHHHSPTTPEEEE-BSSTTHHHHHHHHHHH-TTS-EEEEE--TT----PPP-SSPEEEEEEETTEEEEEEEE-SSS-GGG-SS---SS----

Foldseek 3Di:
DAAQEEEEADDPPDPLQVVCVVPHDPNHHYDYPYDPVCLQVVLVVVCVVCVVGRYAYEYACLPDPDPDDQPLEWAWDWDQDPNDTDTRHTYDRDNDPVVDDPDRDDYPPDD

Sequence (111 aa):
MPVNILYCEGVAKSPDVRVISAIVPPGCVVRPIGSKQGFAQRILGGKDVRTGSTIAGLRDRDFDDDDSSPSAHPRNWYITDGGTQVPLGWYWERKEIENYGSCVLSGLNYQ

Radius of gyration: 13.74 Å; chains: 1; bounding box: 36×31×34 Å